Protein AF-A0A7S3BD95-F1 (afdb_monomer_lite)

Radius of gyration: 25.53 Å; chains: 1; bounding box: 76×46×72 Å

pLDDT: mean 84.4, std 14.81, range [44.19, 97.25]

Foldseek 3Di:
DDDDDDDDDDDPPVVCCVVVVDDDDPPPCPDPDDDPLCCLQPPDDPDPDDDPVVVVLSNQLSLQVSVLCVQQVDPDPVSHDDPVQSCPGCNNVVNGDPNDDDGDDPDDDPDDPDDDDDD

Structure (mmCIF, N/CA/C/O backbone):
data_AF-A0A7S3BD95-F1
#
_entry.id   AF-A0A7S3BD95-F1
#
loop_
_atom_site.group_PDB
_atom_site.id
_atom_site.type_symbol
_atom_site.label_atom_id
_atom_site.label_alt_id
_atom_site.label_comp_id
_atom_site.label_asym_id
_atom_site.label_entity_id
_atom_site.label_seq_id
_atom_site.pdbx_PDB_ins_code
_atom_site.Cartn_x
_atom_site.Cartn_y
_atom_site.Cartn_z
_atom_site.occupancy
_atom_site.B_iso_or_equiv
_atom_site.auth_seq_id
_atom_site.auth_comp_id
_atom_site.auth_asym_id
_atom_site.auth_atom_id
_atom_site.pdbx_PDB_model_num
ATOM 1 N N . GLY A 1 1 ? -54.925 8.116 9.695 1.00 44.19 1 GLY A N 1
ATOM 2 C CA . GLY A 1 1 ? -53.796 8.434 10.580 1.00 44.19 1 GLY A CA 1
ATOM 3 C C . GLY A 1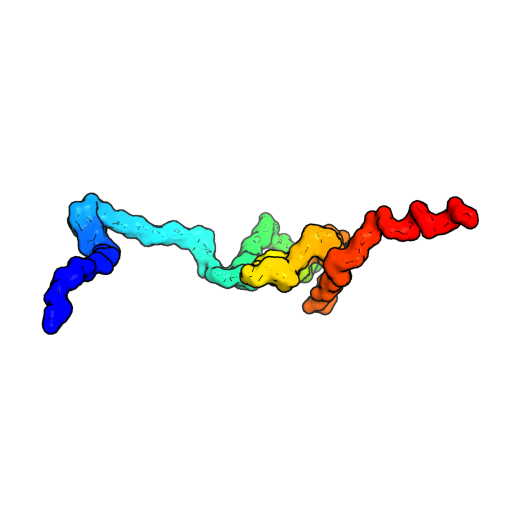 1 ? -53.097 7.135 10.853 1.00 44.19 1 GLY A C 1
ATOM 4 O O . GLY A 1 1 ? -53.772 6.205 11.263 1.00 44.19 1 GLY A O 1
ATOM 5 N N . VAL A 1 2 ? -51.824 7.009 10.489 1.00 49.16 2 VAL A N 1
ATOM 6 C CA . VAL A 1 2 ? -51.038 5.823 10.845 1.00 49.16 2 VAL A CA 1
ATOM 7 C C . VAL A 1 2 ? -50.245 6.177 12.091 1.00 49.16 2 VAL A C 1
ATOM 9 O O . VAL A 1 2 ? -49.211 6.838 12.033 1.00 49.16 2 VAL A O 1
ATOM 12 N N . ASP A 1 3 ? -50.836 5.825 13.225 1.00 58.28 3 ASP A N 1
ATOM 13 C CA . ASP A 1 3 ? -50.287 6.026 14.554 1.00 58.28 3 ASP A CA 1
ATOM 14 C C . ASP A 1 3 ? -49.065 5.121 14.786 1.00 58.28 3 ASP A C 1
ATOM 16 O O . ASP A 1 3 ? -49.132 3.901 14.648 1.00 58.28 3 ASP A O 1
ATOM 20 N N . GLY A 1 4 ? -47.948 5.743 15.171 1.00 66.38 4 GLY A N 1
ATOM 21 C CA . GLY A 1 4 ? -47.092 5.240 16.250 1.00 66.38 4 GLY A CA 1
ATOM 22 C C . GLY A 1 4 ? -46.313 3.938 16.044 1.00 66.38 4 GLY A C 1
ATOM 23 O O . GLY A 1 4 ? -46.260 3.130 16.968 1.00 66.38 4 GLY A O 1
ATOM 24 N N . ALA A 1 5 ? -45.649 3.729 14.903 1.00 63.59 5 ALA A N 1
ATOM 25 C CA . ALA A 1 5 ? -44.641 2.666 14.817 1.00 63.59 5 ALA A CA 1
ATOM 26 C C . ALA A 1 5 ? -43.468 2.958 15.787 1.00 63.59 5 ALA A C 1
ATOM 28 O O . ALA A 1 5 ? -42.995 4.100 15.824 1.00 63.59 5 ALA A O 1
ATOM 29 N N . PRO A 1 6 ? -42.981 1.971 16.566 1.00 69.31 6 PRO A N 1
ATOM 30 C CA . PRO A 1 6 ? -41.875 2.185 17.492 1.00 69.31 6 PRO A CA 1
ATOM 31 C C . PRO A 1 6 ? -40.624 2.616 16.721 1.00 69.31 6 PRO A C 1
ATOM 33 O O . PRO A 1 6 ? -40.147 1.914 15.828 1.00 69.31 6 PRO A O 1
ATOM 36 N N . GLN A 1 7 ? -40.115 3.799 17.063 1.00 74.81 7 GLN A N 1
ATOM 37 C CA . GLN A 1 7 ? -38.881 4.341 16.511 1.00 74.81 7 GLN A CA 1
ATOM 38 C C . GLN A 1 7 ? -37.715 3.801 17.334 1.00 74.81 7 GLN A C 1
ATOM 40 O O . GLN A 1 7 ? -37.562 4.126 18.510 1.00 74.81 7 GLN A O 1
ATOM 45 N N . TRP A 1 8 ? -36.901 2.957 16.712 1.00 81.56 8 TRP A N 1
ATOM 46 C CA . TRP A 1 8 ? -35.677 2.444 17.311 1.00 81.56 8 TRP A CA 1
ATOM 47 C C . TRP A 1 8 ? -34.514 3.301 16.824 1.00 81.56 8 TRP A C 1
ATOM 49 O O . TRP A 1 8 ? -34.302 3.437 15.621 1.00 81.56 8 TRP A O 1
ATOM 59 N N . ALA A 1 9 ? -33.760 3.873 17.756 1.00 83.88 9 ALA A N 1
ATOM 60 C CA . ALA A 1 9 ? -32.531 4.596 17.465 1.00 83.88 9 ALA A CA 1
ATOM 61 C C . ALA A 1 9 ? -31.402 4.039 18.334 1.00 83.88 9 ALA A C 1
ATOM 63 O O . ALA A 1 9 ? -31.627 3.626 19.476 1.00 83.88 9 ALA A O 1
ATOM 64 N N . LEU A 1 10 ? -30.183 4.022 17.794 1.00 87.19 10 LEU A N 1
ATOM 65 C CA . LEU A 1 10 ? -28.999 3.720 18.592 1.00 87.19 10 LEU A CA 1
ATOM 66 C C . LEU A 1 10 ? -28.826 4.806 19.656 1.00 87.19 10 LEU A C 1
ATOM 68 O O . LEU A 1 10 ? -28.986 5.995 19.373 1.00 87.19 10 LEU A O 1
ATOM 72 N N . LYS A 1 11 ? -28.491 4.396 20.880 1.00 86.88 11 LYS A N 1
ATOM 73 C CA . LYS A 1 11 ? -28.208 5.341 21.961 1.00 86.88 11 LYS A CA 1
ATOM 74 C C . LYS A 1 11 ? -26.967 6.170 21.610 1.00 86.88 11 LYS A C 1
ATOM 76 O O . LYS A 1 11 ? -25.989 5.599 21.121 1.00 86.88 11 LYS A O 1
ATOM 81 N N . PRO A 1 12 ? -26.964 7.484 21.892 1.00 87.06 12 PRO A N 1
ATOM 82 C CA . PRO A 1 12 ? -25.756 8.288 21.818 1.00 87.06 12 PRO A CA 1
ATOM 83 C C . PRO A 1 12 ? -24.674 7.723 22.738 1.00 87.06 12 PRO A C 1
ATOM 85 O O . PRO A 1 12 ? -24.963 7.207 23.821 1.00 87.06 12 PRO A O 1
ATOM 88 N N . GLU A 1 13 ? -23.423 7.896 22.328 1.00 82.88 13 GLU A N 1
ATOM 89 C CA . GLU A 1 13 ? -22.241 7.402 23.035 1.00 82.88 13 GLU A CA 1
ATOM 90 C C . GLU A 1 13 ? -22.232 7.798 24.528 1.00 82.88 13 GLU A C 1
ATOM 92 O O . GLU A 1 13 ? -22.023 6.961 25.408 1.00 82.88 13 GLU A O 1
ATOM 97 N N . ALA A 1 14 ? -22.571 9.059 24.818 1.00 85.19 14 ALA A N 1
ATOM 98 C CA . ALA A 1 14 ? -22.643 9.598 26.175 1.00 85.19 14 ALA A CA 1
ATOM 99 C C . ALA A 1 14 ? -23.714 8.919 27.046 1.00 85.19 14 ALA A C 1
ATOM 101 O O . ALA A 1 14 ? -23.488 8.686 28.233 1.00 85.19 14 ALA A O 1
ATOM 102 N N . GLN A 1 15 ? -24.871 8.584 26.464 1.00 87.88 15 GLN A N 1
ATOM 103 C CA . GLN A 1 15 ? -25.963 7.941 27.193 1.00 87.88 15 GLN A CA 1
ATOM 104 C C . GLN A 1 15 ? -25.596 6.501 27.566 1.00 87.88 15 GLN A C 1
ATOM 106 O O . GLN A 1 15 ? -25.815 6.083 28.699 1.00 87.88 15 GLN A O 1
ATOM 111 N N . TYR A 1 16 ? -24.984 5.758 26.640 1.00 86.56 16 TYR A N 1
ATOM 112 C CA . TYR A 1 16 ? -24.508 4.401 26.909 1.00 86.56 16 TYR A CA 1
ATOM 113 C C . TYR A 1 16 ? -23.419 4.377 27.992 1.00 86.56 16 TYR A C 1
ATOM 115 O O . TYR A 1 16 ? -23.492 3.571 28.917 1.00 86.56 16 TYR A O 1
ATOM 123 N N . ALA A 1 17 ? -22.440 5.285 27.912 1.00 86.69 17 ALA A N 1
ATOM 124 C CA . ALA A 1 17 ? -21.359 5.385 28.894 1.00 86.69 17 ALA A CA 1
ATOM 125 C C . ALA A 1 17 ? -21.884 5.663 30.314 1.00 86.69 17 ALA A C 1
ATOM 127 O O . ALA A 1 17 ? -21.422 5.043 31.273 1.00 86.69 17 ALA A O 1
ATOM 128 N N . ALA A 1 18 ? -22.878 6.551 30.440 1.00 87.94 18 ALA A N 1
ATOM 129 C CA . ALA A 1 18 ? -23.514 6.879 31.714 1.00 87.94 18 ALA A CA 1
ATOM 130 C C . ALA A 1 18 ? -24.321 5.704 32.293 1.00 87.94 18 ALA A C 1
ATOM 132 O O . ALA A 1 18 ? -24.213 5.417 33.481 1.00 87.94 18 ALA A O 1
ATOM 133 N N . GLU A 1 19 ? -25.102 5.006 31.462 1.00 89.81 19 GLU A N 1
ATOM 134 C CA . GLU A 1 19 ? -25.921 3.864 31.892 1.00 89.81 19 GLU A CA 1
ATOM 135 C C . GLU A 1 19 ? -25.081 2.635 32.272 1.00 89.81 19 GLU A C 1
ATOM 137 O O . GLU A 1 19 ? -25.433 1.916 33.202 1.00 89.81 19 GLU A O 1
ATOM 142 N N . GLN A 1 20 ? -23.984 2.382 31.552 1.00 86.56 20 GLN A N 1
ATOM 143 C CA . GLN A 1 20 ? -23.132 1.206 31.764 1.00 86.56 20 GLN A CA 1
ATOM 144 C C . GLN A 1 20 ? -21.963 1.467 32.722 1.00 86.56 20 GLN A C 1
ATOM 146 O O . GLN A 1 20 ? -21.218 0.543 33.039 1.00 86.56 20 GLN A O 1
ATOM 151 N N . GLY A 1 21 ? -21.759 2.714 33.162 1.00 83.25 21 GLY A N 1
ATOM 152 C CA . GLY A 1 21 ? -20.622 3.088 34.009 1.00 83.25 21 GLY A CA 1
ATOM 153 C C . GLY A 1 21 ? -19.259 2.843 33.348 1.00 83.25 21 GLY A C 1
ATOM 154 O O . GLY A 1 21 ? -18.255 2.688 34.041 1.00 83.25 21 GLY A O 1
ATOM 155 N N . VAL A 1 22 ? -19.214 2.783 32.012 1.00 81.44 22 VAL A N 1
ATOM 156 C CA . VAL A 1 22 ? -17.994 2.536 31.235 1.00 81.44 22 VAL A CA 1
ATOM 157 C C . VAL A 1 22 ? -17.534 3.845 30.616 1.00 81.44 22 VAL A C 1
ATOM 159 O O . VAL A 1 22 ? -18.187 4.392 29.729 1.00 81.44 22 VAL A O 1
ATOM 162 N N . ALA A 1 23 ? -16.363 4.323 31.038 1.00 72.50 23 ALA A N 1
ATOM 163 C CA . ALA A 1 23 ? -15.638 5.334 30.285 1.00 72.50 23 ALA A CA 1
ATOM 164 C C . ALA A 1 23 ? -15.164 4.695 28.977 1.00 72.50 23 ALA A C 1
ATOM 166 O O . ALA A 1 23 ? -14.307 3.808 28.982 1.00 72.50 23 ALA A O 1
ATOM 167 N N . LEU A 1 24 ? -15.746 5.113 27.856 1.00 73.75 24 LEU A N 1
ATOM 168 C CA . LEU A 1 24 ? -15.360 4.589 26.556 1.00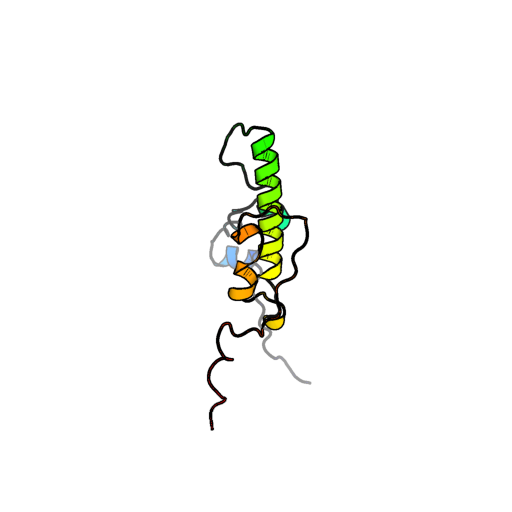 73.75 24 LEU A CA 1
ATOM 169 C C . LEU A 1 24 ? -13.899 4.951 26.299 1.00 73.75 24 LEU A C 1
ATOM 171 O O . LEU A 1 24 ? -13.512 6.121 26.273 1.00 73.75 24 LEU A O 1
ATOM 175 N N . CYS A 1 25 ? -13.061 3.928 26.151 1.00 67.44 25 CYS A N 1
ATOM 176 C CA . CYS A 1 25 ? -11.685 4.135 25.750 1.00 67.44 25 CYS A CA 1
ATOM 177 C C . CYS A 1 25 ? -11.705 4.689 24.328 1.00 67.44 25 CYS A C 1
ATOM 179 O O . CYS A 1 25 ? -12.043 3.972 23.386 1.00 67.44 25 CYS A O 1
ATOM 181 N N . ARG A 1 26 ? -11.325 5.962 24.177 1.00 68.50 26 ARG A N 1
ATOM 182 C CA . ARG A 1 26 ? -11.015 6.570 22.881 1.00 68.50 26 ARG A CA 1
ATOM 183 C C . ARG A 1 26 ? -10.158 5.572 22.103 1.00 68.50 26 ARG A C 1
ATOM 185 O O . ARG A 1 26 ? -9.131 5.132 22.624 1.00 68.50 26 ARG A O 1
ATOM 192 N N . ASN A 1 27 ? -10.629 5.160 20.925 1.00 71.62 27 ASN A N 1
ATOM 193 C CA . ASN A 1 27 ? -9.990 4.115 20.126 1.00 71.62 27 ASN A CA 1
ATOM 194 C C . ASN A 1 27 ? -8.470 4.301 20.117 1.00 71.62 27 ASN A C 1
ATOM 196 O O . ASN A 1 27 ? -7.981 5.419 19.927 1.00 71.62 27 ASN A O 1
ATOM 200 N N . LYS A 1 28 ? -7.721 3.215 20.339 1.00 77.31 28 LYS A N 1
ATOM 201 C CA . LYS A 1 28 ? -6.259 3.264 20.275 1.00 77.31 28 LYS A CA 1
ATOM 202 C C . LYS A 1 28 ? -5.859 3.771 18.893 1.00 77.31 28 LYS A C 1
ATOM 204 O O . LYS A 1 28 ? -6.149 3.132 17.883 1.00 77.31 28 LYS A O 1
ATOM 209 N N . GLN A 1 29 ? -5.204 4.926 18.853 1.00 79.12 29 GLN A N 1
ATOM 210 C CA . GLN A 1 29 ? -4.682 5.477 17.614 1.00 79.12 29 GLN A CA 1
ATOM 211 C C . GLN A 1 29 ? -3.391 4.731 17.260 1.00 79.12 29 GLN A C 1
ATOM 213 O O . GLN A 1 29 ? -2.302 5.126 17.662 1.00 79.12 29 GLN A O 1
ATOM 218 N N . TYR A 1 30 ? -3.532 3.613 16.545 1.00 81.62 30 TYR A N 1
ATOM 219 C CA . TYR A 1 30 ? -2.397 2.792 16.110 1.00 81.62 30 TYR A CA 1
ATOM 220 C C . TYR A 1 30 ? -1.556 3.475 15.031 1.00 81.62 30 TYR A C 1
ATOM 222 O O . TYR A 1 30 ? -0.352 3.244 14.950 1.00 81.62 30 TYR A O 1
ATOM 230 N N . PHE A 1 31 ? -2.179 4.337 14.225 1.00 85.44 31 PHE A N 1
ATOM 231 C CA . PHE A 1 31 ? -1.524 5.029 13.127 1.00 85.44 31 PHE A CA 1
ATOM 232 C C . PHE A 1 31 ? -1.736 6.537 13.210 1.00 85.44 31 PHE A C 1
ATOM 234 O O . PHE A 1 31 ? -2.815 7.028 13.548 1.00 85.44 31 PHE A O 1
ATOM 241 N N . LYS A 1 32 ? -0.682 7.285 12.877 1.00 89.25 32 LYS A N 1
ATOM 242 C CA . LYS A 1 32 ? -0.742 8.746 12.769 1.00 89.25 32 LYS A CA 1
ATOM 243 C C . LYS A 1 32 ? -1.487 9.198 11.508 1.00 89.25 32 LYS A C 1
ATOM 245 O O . LYS A 1 32 ? -2.136 10.237 11.543 1.00 89.25 32 LYS A O 1
ATOM 250 N N . TYR A 1 33 ? -1.385 8.421 10.432 1.00 92.69 33 TYR A N 1
ATOM 251 C CA . TYR A 1 33 ? -1.941 8.730 9.116 1.00 92.69 33 TYR A CA 1
ATOM 252 C C . TYR A 1 33 ? -3.169 7.871 8.817 1.00 92.69 33 TYR A C 1
ATOM 254 O O . TYR A 1 33 ? -3.298 6.770 9.356 1.00 92.69 33 TYR A O 1
ATOM 262 N N . ALA A 1 34 ? -4.063 8.381 7.970 1.00 90.75 34 ALA A N 1
ATOM 263 C CA . ALA A 1 34 ? -5.345 7.739 7.672 1.00 90.75 34 ALA A CA 1
ATOM 264 C C . ALA A 1 34 ? -5.406 7.147 6.260 1.00 90.75 34 ALA A C 1
ATOM 266 O O . ALA A 1 34 ? -6.211 6.252 6.008 1.00 90.75 34 ALA A O 1
ATOM 267 N N . THR A 1 35 ? -4.572 7.635 5.340 1.00 93.88 35 THR A N 1
ATOM 268 C CA . THR A 1 35 ? -4.579 7.178 3.949 1.00 93.88 35 THR A CA 1
ATOM 269 C C . THR A 1 35 ? -3.427 6.220 3.671 1.00 93.88 35 THR A C 1
ATOM 271 O O . THR A 1 35 ? -2.352 6.306 4.267 1.00 93.88 35 THR A O 1
ATOM 274 N N . LEU A 1 36 ? -3.644 5.292 2.738 1.00 93.12 36 LEU A N 1
ATOM 275 C CA . LEU A 1 36 ? -2.625 4.322 2.346 1.00 93.12 36 LEU A CA 1
ATOM 276 C C . LEU A 1 36 ? -1.350 4.982 1.772 1.00 93.12 36 LEU A C 1
ATOM 278 O O . LEU A 1 36 ? -0.2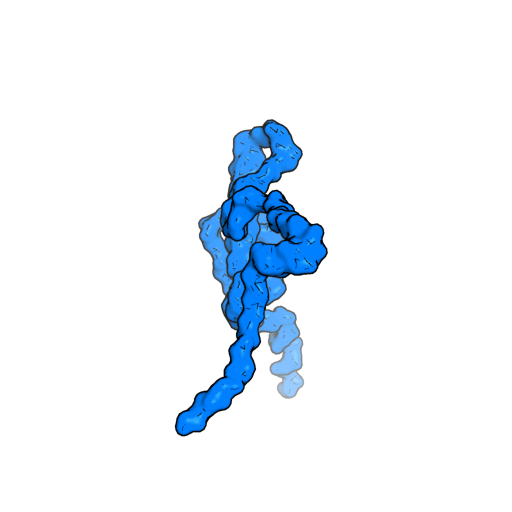63 4.587 2.204 1.00 93.12 36 LEU A O 1
ATOM 282 N N . PRO A 1 37 ? -1.433 6.012 0.896 1.00 95.25 37 PRO A N 1
ATOM 283 C CA . PRO A 1 37 ? -0.250 6.733 0.425 1.00 95.25 37 PRO A CA 1
ATOM 284 C C . PRO A 1 37 ? 0.567 7.345 1.563 1.00 95.25 37 PRO A C 1
ATOM 286 O O . PRO A 1 37 ? 1.790 7.214 1.575 1.00 95.25 37 PRO A O 1
ATOM 289 N N . GLU A 1 38 ? -0.085 7.968 2.548 1.00 95.31 38 GLU A N 1
ATOM 290 C CA . GLU A 1 38 ? 0.608 8.561 3.694 1.00 95.31 38 GLU A CA 1
ATOM 291 C C . GLU A 1 38 ? 1.257 7.492 4.576 1.00 95.31 38 GLU A C 1
ATOM 293 O O . GLU A 1 38 ? 2.408 7.646 4.985 1.00 95.31 38 GLU A O 1
ATOM 298 N N . LEU A 1 39 ? 0.546 6.395 4.851 1.00 95.00 39 LEU A N 1
ATOM 299 C CA . LEU A 1 39 ? 1.049 5.295 5.674 1.00 95.00 39 LEU A CA 1
ATOM 300 C C . LEU A 1 39 ? 2.310 4.664 5.081 1.00 95.00 39 LEU A C 1
ATOM 302 O O . LEU A 1 39 ? 3.273 4.435 5.809 1.00 95.00 39 LEU A O 1
ATOM 306 N N . ILE A 1 40 ? 2.313 4.406 3.771 1.00 94.75 40 ILE A N 1
ATOM 307 C CA . ILE A 1 40 ? 3.457 3.812 3.071 1.00 94.75 40 ILE A CA 1
ATOM 308 C C . ILE A 1 40 ? 4.607 4.822 2.987 1.00 94.75 40 ILE A C 1
ATOM 310 O O . ILE A 1 40 ? 5.747 4.498 3.319 1.00 94.75 40 ILE A O 1
ATOM 314 N N . THR A 1 41 ? 4.313 6.062 2.589 1.00 93.44 41 THR A N 1
ATOM 315 C CA . THR A 1 41 ? 5.332 7.101 2.376 1.00 93.44 41 THR A CA 1
ATOM 316 C C . THR A 1 41 ? 6.047 7.478 3.668 1.00 93.44 41 THR A C 1
ATOM 318 O O . THR A 1 41 ? 7.271 7.609 3.681 1.00 93.44 41 THR A O 1
ATOM 321 N N . HIS A 1 42 ? 5.303 7.621 4.766 1.00 91.88 42 HIS A N 1
ATOM 322 C CA . HIS A 1 42 ? 5.829 8.066 6.055 1.00 91.88 42 HIS A CA 1
ATOM 323 C C . HIS A 1 42 ? 6.165 6.922 7.013 1.00 91.88 42 HIS A C 1
ATOM 325 O O . HIS A 1 42 ? 6.426 7.179 8.193 1.00 91.88 42 HIS A O 1
ATOM 331 N N . HIS A 1 43 ? 6.175 5.672 6.541 1.00 90.56 43 HIS A N 1
ATOM 332 C CA . HIS A 1 43 ? 6.601 4.561 7.378 1.00 90.56 43 HIS A CA 1
ATOM 333 C C . HIS A 1 43 ? 8.049 4.795 7.848 1.00 90.56 43 HIS A C 1
ATOM 335 O O . HIS A 1 43 ? 8.921 5.111 7.022 1.00 90.56 43 HIS A O 1
ATOM 341 N N . PRO A 1 44 ? 8.339 4.656 9.155 1.00 89.12 44 PRO A N 1
ATOM 342 C CA . PRO A 1 44 ? 9.689 4.843 9.665 1.00 89.12 44 PRO A CA 1
ATOM 343 C C . PRO A 1 44 ? 10.660 3.880 8.978 1.00 89.12 44 PRO A C 1
ATOM 345 O O . PRO A 1 44 ? 10.325 2.723 8.707 1.00 89.12 44 PRO A O 1
ATOM 348 N N . SER A 1 45 ? 11.861 4.370 8.672 1.00 86.50 45 SER A N 1
ATOM 349 C CA . SER A 1 45 ? 12.944 3.503 8.211 1.00 86.50 45 SER A CA 1
ATOM 350 C C . SER A 1 45 ? 13.376 2.579 9.349 1.00 86.50 45 SER A C 1
ATOM 352 O O . SER A 1 45 ? 13.403 2.987 10.510 1.00 86.50 45 SER A O 1
ATOM 354 N N . ALA A 1 46 ? 13.734 1.339 9.018 1.00 86.00 46 ALA A N 1
ATOM 355 C CA . ALA A 1 46 ? 14.302 0.405 9.988 1.00 86.00 46 ALA A CA 1
ATOM 356 C C . ALA A 1 46 ? 15.715 0.825 10.436 1.00 86.00 46 ALA A C 1
ATOM 358 O O . ALA A 1 46 ? 16.158 0.452 11.521 1.00 86.00 46 ALA A O 1
ATOM 359 N N . LYS A 1 47 ? 16.426 1.602 9.607 1.00 89.44 47 LYS A N 1
ATOM 360 C CA . LYS A 1 47 ? 17.760 2.128 9.914 1.00 89.44 47 LYS A CA 1
ATOM 361 C C . LYS A 1 47 ? 17.644 3.536 10.489 1.00 89.44 47 LYS A C 1
ATOM 363 O O . LYS A 1 47 ? 16.957 4.380 9.922 1.00 89.44 47 LYS A O 1
ATOM 368 N N . ALA A 1 48 ? 18.366 3.796 11.579 1.00 87.19 48 ALA A N 1
ATOM 369 C CA . ALA A 1 48 ? 18.409 5.116 12.213 1.00 87.19 48 ALA A CA 1
ATOM 370 C C . ALA A 1 48 ? 19.069 6.185 11.318 1.00 87.19 48 ALA A C 1
ATOM 372 O O . ALA A 1 48 ? 18.679 7.347 11.359 1.00 87.19 48 ALA A O 1
ATOM 373 N N . SER A 1 49 ? 20.046 5.783 10.499 1.00 90.00 49 SER A N 1
ATOM 374 C CA . SER A 1 49 ? 20.794 6.659 9.593 1.00 90.00 49 SER A CA 1
ATOM 375 C C . SER A 1 49 ? 21.024 5.965 8.240 1.00 90.00 49 SER A C 1
ATOM 377 O O . SER A 1 49 ? 22.089 5.377 8.030 1.00 90.00 49 SER A O 1
ATOM 379 N N . PRO A 1 50 ? 20.020 5.943 7.348 1.00 90.44 50 PRO A N 1
ATOM 380 C CA . PRO A 1 50 ? 20.198 5.424 5.997 1.00 90.44 50 PRO A CA 1
ATOM 381 C C . PRO A 1 50 ? 21.093 6.358 5.172 1.00 90.44 50 PRO A C 1
ATOM 383 O O . PRO A 1 50 ? 21.095 7.574 5.372 1.00 90.44 50 PRO A O 1
ATOM 386 N N . SER A 1 51 ? 21.850 5.784 4.242 1.00 95.00 51 SER A N 1
ATOM 387 C CA . SER A 1 51 ? 22.574 6.540 3.220 1.00 95.00 51 SER A CA 1
ATOM 388 C C . SER A 1 51 ? 21.614 7.164 2.203 1.00 95.00 51 SER A C 1
ATOM 390 O O . SER A 1 51 ? 20.459 6.755 2.083 1.00 95.00 51 SER A O 1
ATOM 392 N N . GLU A 1 52 ? 22.092 8.147 1.440 1.00 94.00 52 GLU A N 1
ATOM 393 C CA . GLU A 1 52 ? 21.289 8.803 0.400 1.00 94.00 52 GLU A CA 1
ATOM 394 C C . GLU A 1 52 ? 20.784 7.811 -0.660 1.00 94.00 52 GLU A C 1
ATOM 396 O O . GLU A 1 52 ? 19.619 7.867 -1.045 1.00 94.00 52 GLU A O 1
ATOM 401 N N . VAL A 1 53 ? 21.624 6.848 -1.053 1.00 94.19 53 VAL A N 1
ATOM 402 C CA . VAL A 1 53 ? 21.256 5.785 -2.001 1.00 94.19 53 VAL A CA 1
ATOM 403 C C . VAL A 1 53 ? 20.103 4.944 -1.452 1.00 94.19 53 VAL A C 1
ATOM 405 O O . VAL A 1 53 ? 19.091 4.780 -2.124 1.00 94.19 53 VAL A O 1
ATOM 408 N N . GLU A 1 54 ? 20.196 4.498 -0.198 1.00 92.94 54 GLU A N 1
ATOM 409 C CA . GLU A 1 54 ? 19.141 3.697 0.435 1.00 92.94 54 GLU A CA 1
ATOM 410 C C . GLU A 1 54 ? 17.831 4.477 0.601 1.00 92.94 54 GLU A C 1
ATOM 412 O O . GLU A 1 54 ? 16.752 3.894 0.536 1.00 92.94 54 GLU A O 1
ATOM 417 N N . ILE A 1 55 ? 17.900 5.794 0.825 1.00 92.44 55 ILE A N 1
ATOM 418 C CA . ILE A 1 55 ? 16.709 6.652 0.884 1.00 92.44 55 ILE A CA 1
ATOM 419 C C . ILE A 1 55 ? 16.011 6.687 -0.480 1.00 92.44 55 ILE A C 1
ATOM 421 O O . ILE A 1 55 ? 14.780 6.618 -0.535 1.00 92.44 55 ILE A O 1
ATOM 425 N N . VAL A 1 56 ? 16.777 6.799 -1.567 1.00 92.75 56 VAL A N 1
ATOM 426 C CA . VAL A 1 56 ? 16.239 6.803 -2.934 1.00 92.75 56 VAL A CA 1
ATOM 427 C C . VAL A 1 56 ? 15.638 5.440 -3.281 1.00 92.75 56 VAL A C 1
ATOM 429 O O . VAL A 1 56 ? 14.472 5.392 -3.671 1.00 92.75 56 VAL A O 1
ATOM 432 N N . GLU A 1 57 ? 16.361 4.345 -3.041 1.00 92.44 57 GLU A N 1
ATOM 433 C CA . GLU A 1 57 ? 15.869 2.976 -3.270 1.00 92.44 57 GLU A CA 1
ATOM 434 C C . GLU A 1 57 ? 14.590 2.691 -2.470 1.00 92.44 57 GLU A C 1
ATOM 436 O O . GLU A 1 57 ? 13.610 2.157 -2.991 1.00 92.44 57 GLU A O 1
ATOM 441 N N . GLU A 1 58 ? 14.549 3.097 -1.198 1.00 93.50 58 GLU A N 1
ATOM 442 C CA . GLU A 1 58 ? 13.370 2.932 -0.351 1.00 93.50 58 GLU A CA 1
ATOM 443 C C . GLU A 1 58 ? 12.181 3.755 -0.863 1.00 93.50 58 GLU A C 1
ATOM 445 O O . GLU A 1 58 ? 11.037 3.294 -0.818 1.00 93.50 58 GLU A O 1
ATOM 450 N N . ARG A 1 59 ? 12.428 4.966 -1.371 1.00 92.94 59 ARG A N 1
ATOM 451 C CA . ARG A 1 59 ? 11.393 5.812 -1.973 1.00 92.94 59 ARG A CA 1
ATOM 452 C C . ARG A 1 59 ? 10.817 5.172 -3.237 1.00 92.94 59 ARG A C 1
ATOM 454 O O . ARG A 1 59 ? 9.595 5.158 -3.389 1.00 92.94 59 ARG A O 1
ATOM 461 N N . GLU A 1 60 ? 11.660 4.625 -4.107 1.00 94.25 60 GLU A N 1
ATOM 462 C CA . GLU A 1 60 ? 11.234 3.909 -5.317 1.00 94.25 60 GLU A CA 1
ATOM 463 C C . GLU A 1 60 ? 10.445 2.643 -4.966 1.00 94.25 60 GLU A C 1
ATOM 465 O O . GLU A 1 60 ? 9.343 2.426 -5.477 1.00 94.25 60 GLU A O 1
ATOM 470 N N . ARG A 1 61 ? 10.932 1.862 -3.995 1.00 94.62 61 ARG A N 1
ATOM 471 C CA . ARG A 1 61 ? 10.248 0.667 -3.482 1.00 94.62 61 ARG A CA 1
ATOM 472 C C . ARG A 1 61 ? 8.869 0.993 -2.909 1.00 94.62 61 ARG A C 1
ATOM 474 O O . ARG A 1 61 ? 7.914 0.251 -3.139 1.00 94.62 61 ARG A O 1
ATOM 481 N N . ARG A 1 62 ? 8.739 2.106 -2.179 1.00 95.94 62 ARG A N 1
ATOM 482 C CA . ARG A 1 62 ? 7.455 2.597 -1.645 1.00 95.94 62 ARG A CA 1
ATOM 483 C C . ARG A 1 62 ? 6.498 3.028 -2.748 1.00 95.94 62 ARG A C 1
ATOM 485 O O . ARG A 1 62 ? 5.316 2.709 -2.655 1.00 95.94 62 ARG A O 1
ATOM 492 N N . ALA A 1 63 ? 6.992 3.708 -3.782 1.00 96.00 63 ALA A N 1
ATOM 493 C CA . ALA A 1 63 ? 6.180 4.084 -4.937 1.00 96.00 63 ALA A CA 1
ATOM 494 C C . ALA A 1 63 ? 5.645 2.841 -5.668 1.00 96.00 63 ALA A C 1
ATOM 496 O O . ALA A 1 63 ? 4.448 2.755 -5.942 1.00 96.00 63 ALA A O 1
ATOM 497 N N . ALA A 1 64 ? 6.504 1.840 -5.884 1.00 96.94 64 ALA A N 1
ATOM 498 C CA . ALA A 1 64 ? 6.110 0.563 -6.468 1.00 96.94 64 ALA A CA 1
ATOM 499 C C . ALA A 1 64 ? 5.082 -0.177 -5.590 1.00 96.94 64 ALA A C 1
ATOM 501 O O . ALA A 1 64 ? 4.087 -0.686 -6.102 1.00 96.94 64 ALA A O 1
ATOM 502 N N . LEU A 1 65 ? 5.283 -0.215 -4.267 1.00 97.25 65 LEU A N 1
ATOM 503 C CA . LEU A 1 65 ? 4.342 -0.836 -3.328 1.00 97.25 65 LEU A CA 1
ATOM 504 C C . LEU A 1 65 ? 2.973 -0.148 -3.352 1.00 97.25 65 LEU A C 1
ATOM 506 O O . LEU A 1 65 ? 1.948 -0.827 -3.359 1.00 97.25 65 LEU A O 1
ATOM 510 N N . LEU A 1 66 ? 2.948 1.186 -3.349 1.00 97.00 66 LEU A N 1
ATOM 511 C CA . LEU A 1 66 ? 1.701 1.942 -3.389 1.00 97.00 66 LEU A CA 1
ATOM 512 C C . LEU A 1 66 ? 0.909 1.610 -4.658 1.00 97.00 66 LEU A C 1
ATOM 514 O O . LEU A 1 66 ? -0.243 1.194 -4.553 1.00 97.00 66 LEU A O 1
ATOM 518 N N . HIS A 1 67 ? 1.551 1.694 -5.826 1.00 96.62 67 HIS A N 1
ATOM 519 C CA . HIS A 1 67 ? 0.915 1.380 -7.106 1.00 96.62 67 HIS A CA 1
ATOM 520 C C . HIS A 1 67 ? 0.435 -0.081 -7.172 1.00 96.62 67 HIS A C 1
ATOM 522 O O . HIS A 1 67 ? -0.659 -0.380 -7.653 1.00 96.62 67 HIS A O 1
ATOM 528 N N . PHE A 1 68 ? 1.215 -1.010 -6.613 1.00 97.25 68 PHE A N 1
ATOM 529 C CA . PHE A 1 68 ? 0.824 -2.412 -6.507 1.00 97.25 68 PHE A CA 1
ATOM 530 C C . PHE A 1 68 ? -0.452 -2.599 -5.674 1.00 97.25 68 PHE A C 1
ATOM 532 O O . PHE A 1 68 ? -1.385 -3.285 -6.095 1.00 97.25 68 PHE A O 1
ATOM 539 N N . CYS A 1 69 ? -0.516 -1.963 -4.503 1.00 96.75 69 CYS A N 1
ATOM 540 C CA . CYS A 1 69 ? -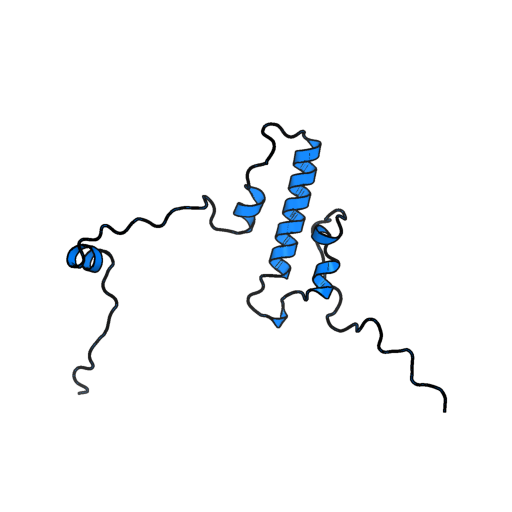1.698 -1.991 -3.650 1.00 96.75 69 CYS A CA 1
ATOM 541 C C . CYS A 1 69 ? -2.912 -1.357 -4.334 1.00 96.75 69 CYS A C 1
ATOM 543 O O . CYS A 1 69 ? -4.008 -1.898 -4.213 1.00 96.75 69 CYS A O 1
ATOM 545 N N . GLU A 1 70 ? -2.738 -0.263 -5.077 1.00 95.19 70 GLU A N 1
ATOM 546 C CA . GLU A 1 70 ? -3.818 0.364 -5.847 1.00 95.19 70 GLU A CA 1
ATOM 547 C C . GLU A 1 70 ? -4.400 -0.602 -6.888 1.00 95.19 70 GLU A C 1
ATOM 549 O O . GLU A 1 70 ? -5.618 -0.708 -7.002 1.00 95.19 70 GLU A O 1
ATOM 554 N N . GLY A 1 71 ? -3.576 -1.399 -7.572 1.00 94.62 71 GLY A N 1
ATOM 555 C CA . GLY A 1 71 ? -4.060 -2.440 -8.489 1.00 94.62 71 GLY A CA 1
ATOM 556 C C . GLY A 1 71 ? -4.824 -3.592 -7.811 1.00 94.62 71 GLY A C 1
ATOM 557 O O . GLY A 1 71 ? -5.732 -4.188 -8.403 1.00 94.62 71 GLY A O 1
ATOM 558 N N . LEU A 1 72 ? -4.491 -3.920 -6.557 1.00 95.88 72 LEU A N 1
ATOM 559 C CA . LEU A 1 72 ? -5.102 -5.025 -5.800 1.00 95.88 72 LEU A CA 1
ATOM 560 C C . LEU A 1 72 ? -6.337 -4.618 -4.985 1.00 95.88 72 LEU A C 1
ATOM 562 O O . LEU A 1 72 ? -7.281 -5.399 -4.840 1.00 95.88 72 LEU A O 1
ATOM 566 N N . LEU A 1 73 ? -6.346 -3.411 -4.430 1.00 95.81 73 LEU A N 1
ATOM 567 C CA . LEU A 1 73 ? -7.355 -2.939 -3.480 1.00 95.81 73 LEU A CA 1
ATOM 568 C C . LEU A 1 73 ? -8.484 -2.173 -4.175 1.00 95.81 73 LEU A C 1
ATOM 570 O O . LEU A 1 73 ? -8.986 -1.170 -3.676 1.00 95.81 73 LEU A O 1
ATOM 574 N N . GLN A 1 74 ? -8.913 -2.684 -5.327 1.00 95.25 74 GLN A N 1
ATOM 575 C CA . GLN A 1 74 ? -10.068 -2.167 -6.050 1.00 95.25 74 GLN A CA 1
ATOM 576 C C . GLN A 1 74 ? -11.378 -2.611 -5.386 1.00 95.25 74 GLN A C 1
ATOM 578 O O . GLN A 1 74 ? -11.547 -3.790 -5.030 1.00 95.25 74 GLN A O 1
ATOM 583 N N . LEU A 1 75 ? -12.305 -1.654 -5.239 1.00 94.25 75 LEU A N 1
ATOM 584 C CA . LEU A 1 75 ? -13.645 -1.873 -4.683 1.00 94.25 75 LEU A CA 1
ATOM 585 C C . LEU A 1 75 ? -14.427 -2.869 -5.545 1.00 94.25 75 LEU A C 1
ATOM 587 O O . LEU A 1 75 ? -15.016 -3.822 -5.033 1.00 94.25 75 LEU A O 1
ATOM 591 N N . THR A 1 76 ? -14.379 -2.673 -6.862 1.00 94.31 76 THR A N 1
ATOM 592 C CA . THR A 1 76 ? -14.982 -3.575 -7.838 1.00 94.31 76 THR A CA 1
ATOM 593 C C . THR A 1 76 ? -14.040 -4.754 -8.105 1.00 94.31 76 THR A C 1
ATOM 595 O O . THR A 1 76 ? -12.896 -4.553 -8.519 1.00 94.31 76 THR A O 1
ATOM 598 N N . PRO A 1 77 ? -14.496 -6.012 -7.960 1.00 93.12 77 PRO A N 1
ATOM 599 C CA . PRO A 1 77 ? -13.651 -7.180 -8.223 1.00 93.12 77 PRO A CA 1
ATOM 600 C C . PRO A 1 77 ? -13.144 -7.284 -9.670 1.00 93.12 77 PRO A C 1
ATOM 602 O O . PRO A 1 77 ? -12.090 -7.869 -9.908 1.00 93.12 77 PRO A O 1
ATOM 605 N N . ALA A 1 78 ? -13.886 -6.732 -10.635 1.00 90.56 78 ALA A N 1
ATOM 606 C CA . ALA A 1 78 ? -13.537 -6.765 -12.055 1.00 90.56 78 ALA A CA 1
ATOM 607 C C . ALA A 1 78 ? -12.344 -5.865 -12.418 1.00 90.56 78 ALA A C 1
ATOM 609 O O . ALA A 1 78 ? -11.641 -6.169 -13.381 1.00 90.56 78 ALA A O 1
ATOM 610 N N . ASP A 1 79 ? -12.084 -4.820 -11.631 1.00 91.56 79 ASP A N 1
ATOM 611 C CA . ASP A 1 79 ? -10.964 -3.892 -11.844 1.00 91.56 79 ASP A CA 1
ATOM 612 C C . ASP A 1 79 ? -9.692 -4.369 -11.128 1.00 91.56 79 ASP A C 1
ATOM 614 O O . ASP A 1 79 ? -8.576 -3.983 -11.469 1.00 91.56 79 ASP A O 1
ATOM 618 N N . ARG A 1 80 ? -9.846 -5.284 -10.163 1.00 95.12 80 ARG A N 1
ATOM 619 C CA . ARG A 1 80 ? -8.746 -5.865 -9.395 1.00 95.12 80 ARG A CA 1
ATOM 620 C C . ARG A 1 80 ? -7.815 -6.693 -10.274 1.00 95.12 80 ARG A C 1
ATOM 622 O O . ARG A 1 80 ? -8.273 -7.560 -11.033 1.00 95.12 80 ARG A O 1
ATOM 629 N N . TRP A 1 81 ? -6.508 -6.521 -10.094 1.00 95.25 81 TRP A N 1
ATOM 630 C CA . TRP A 1 81 ? -5.519 -7.404 -10.708 1.00 95.25 81 TRP A CA 1
ATOM 631 C C . TRP A 1 81 ? -5.619 -8.832 -10.165 1.00 95.25 81 TRP A C 1
ATOM 633 O O . TRP A 1 81 ? -5.745 -9.076 -8.966 1.00 95.25 81 TRP A O 1
ATOM 643 N N . THR A 1 82 ? -5.549 -9.806 -11.066 1.00 94.00 82 THR A N 1
ATOM 644 C CA . THR A 1 82 ? -5.405 -11.220 -10.698 1.00 94.00 82 THR A CA 1
ATOM 645 C C . THR A 1 82 ? -4.013 -11.500 -10.134 1.00 94.00 82 THR A C 1
ATOM 647 O O . THR A 1 82 ? -3.070 -10.786 -10.478 1.00 94.00 82 THR A O 1
ATOM 650 N N . PRO A 1 83 ? -3.828 -12.596 -9.372 1.00 94.31 83 PRO A N 1
ATOM 651 C CA . PRO A 1 83 ? -2.500 -13.018 -8.929 1.00 94.31 83 PRO A CA 1
ATOM 652 C C . PRO A 1 83 ? -1.507 -13.136 -10.086 1.00 94.31 83 PRO A C 1
ATOM 654 O O . PRO A 1 83 ? -0.371 -12.691 -9.989 1.00 94.31 83 PRO A O 1
ATOM 657 N N . ARG A 1 84 ? -1.963 -13.669 -11.224 1.00 93.38 84 ARG A N 1
ATOM 658 C CA . ARG A 1 84 ? -1.122 -13.839 -12.405 1.00 93.38 84 ARG A CA 1
ATOM 659 C C . ARG A 1 84 ? -0.692 -12.513 -13.033 1.00 93.38 84 ARG A C 1
ATOM 661 O O . ARG A 1 84 ? 0.437 -12.409 -13.479 1.00 93.38 84 ARG A O 1
ATOM 668 N N . GLN A 1 85 ? -1.562 -11.505 -13.043 1.00 94.31 85 GLN A N 1
ATOM 669 C CA . GLN A 1 85 ? -1.200 -10.149 -13.467 1.00 94.31 85 GLN A CA 1
ATOM 670 C C . GLN A 1 85 ? -0.234 -9.491 -12.473 1.00 94.31 85 GLN A C 1
ATOM 672 O O . GLN A 1 85 ? 0.765 -8.908 -12.879 1.00 94.31 85 GLN A O 1
ATOM 677 N N . ALA A 1 86 ? -0.519 -9.626 -11.176 1.00 95.38 86 ALA A N 1
ATOM 678 C CA . ALA A 1 86 ? 0.255 -9.041 -10.086 1.00 95.38 86 ALA A CA 1
ATOM 679 C C . ALA A 1 86 ? 1.708 -9.549 -10.040 1.00 95.38 86 ALA A C 1
ATOM 681 O O . ALA A 1 86 ? 2.602 -8.783 -9.691 1.00 95.38 86 ALA A O 1
ATOM 682 N N . LEU A 1 87 ? 1.957 -10.800 -10.451 1.00 95.12 87 LEU A N 1
ATOM 683 C CA . LEU A 1 87 ? 3.307 -11.374 -10.553 1.00 95.12 87 LEU A CA 1
ATOM 684 C C . LEU A 1 87 ? 4.258 -10.572 -11.452 1.00 95.12 87 LEU A C 1
ATOM 686 O O . LEU A 1 87 ? 5.464 -10.651 -11.258 1.00 95.12 87 LEU A O 1
ATOM 690 N N . HIS A 1 88 ? 3.735 -9.820 -12.422 1.00 94.44 88 HIS A N 1
ATOM 691 C CA . HIS A 1 88 ? 4.546 -9.052 -13.370 1.00 94.44 88 HIS A CA 1
ATOM 692 C C . HIS A 1 88 ? 4.835 -7.618 -12.911 1.00 94.44 88 HIS A C 1
ATOM 694 O O . HIS A 1 88 ? 5.513 -6.882 -13.620 1.00 94.44 88 HIS A O 1
ATOM 700 N N . HIS A 1 89 ? 4.301 -7.189 -11.767 1.00 96.94 89 HIS A N 1
ATOM 701 C CA . HIS A 1 89 ? 4.491 -5.823 -11.296 1.00 96.94 89 HIS A CA 1
ATOM 702 C C . HIS A 1 89 ? 5.933 -5.600 -10.783 1.00 96.94 89 HIS A C 1
ATOM 704 O O . HIS A 1 89 ? 6.424 -6.463 -10.051 1.00 96.94 89 HIS A O 1
ATOM 710 N N . PRO A 1 90 ? 6.570 -4.432 -11.032 1.00 96.56 90 PRO A N 1
ATOM 711 C CA . PRO A 1 90 ? 7.938 -4.124 -10.582 1.00 96.56 90 PRO A CA 1
ATOM 712 C C . PRO A 1 90 ? 8.190 -4.337 -9.082 1.00 96.56 90 PRO A C 1
ATOM 714 O O . PRO A 1 90 ? 9.235 -4.828 -8.674 1.00 96.56 90 PRO A O 1
ATOM 717 N N . PHE A 1 91 ? 7.186 -4.068 -8.239 1.00 96.69 91 PHE A N 1
ATOM 718 C CA . PHE A 1 91 ? 7.253 -4.364 -6.798 1.00 96.69 91 PHE A CA 1
ATOM 719 C C . PHE A 1 91 ? 7.527 -5.849 -6.475 1.00 96.69 91 PHE A C 1
ATOM 721 O O . PHE A 1 91 ? 8.145 -6.149 -5.458 1.00 96.69 91 PHE A O 1
ATOM 728 N N . ILE A 1 92 ? 7.047 -6.771 -7.314 1.00 96.69 92 ILE A N 1
ATOM 729 C CA . ILE A 1 92 ? 7.234 -8.217 -7.146 1.00 96.69 92 ILE A CA 1
ATOM 730 C C . ILE A 1 92 ? 8.497 -8.695 -7.863 1.00 96.69 92 ILE A C 1
ATOM 732 O O . ILE A 1 92 ? 9.216 -9.527 -7.314 1.00 96.69 92 ILE A O 1
ATOM 736 N N . THR A 1 93 ? 8.768 -8.193 -9.070 1.00 95.00 93 THR A N 1
ATOM 737 C CA . THR A 1 93 ? 9.929 -8.631 -9.862 1.00 95.00 93 THR A CA 1
ATOM 738 C C . THR A 1 93 ? 11.249 -8.059 -9.346 1.00 95.00 93 THR A C 1
ATOM 740 O O . THR A 1 93 ? 12.292 -8.675 -9.543 1.00 95.00 93 THR A O 1
ATOM 743 N N . GLY A 1 94 ? 11.205 -6.921 -8.647 1.00 92.75 94 GLY A N 1
ATOM 744 C CA . GLY A 1 94 ? 12.388 -6.178 -8.215 1.00 92.75 94 GLY A CA 1
ATOM 745 C C . GLY A 1 94 ? 12.955 -5.252 -9.293 1.00 92.75 94 GLY A C 1
ATOM 746 O O . GLY A 1 94 ? 13.997 -4.641 -9.067 1.00 92.75 94 GLY A O 1
ATOM 747 N N . ASP A 1 95 ? 12.284 -5.136 -10.441 1.00 93.56 95 ASP A N 1
ATOM 748 C CA . ASP A 1 95 ? 12.672 -4.197 -11.491 1.00 93.56 95 ASP A CA 1
ATOM 749 C C . ASP A 1 95 ? 12.419 -2.741 -11.050 1.00 93.56 95 ASP A C 1
ATOM 751 O O . ASP A 1 95 ? 11.533 -2.484 -10.223 1.00 93.56 95 ASP A O 1
ATOM 755 N N . PRO A 1 96 ? 13.150 -1.759 -11.611 1.00 93.38 96 PRO A N 1
ATOM 756 C CA . PRO A 1 96 ? 12.891 -0.346 -11.357 1.00 93.38 96 PRO A CA 1
ATOM 757 C C . PRO A 1 96 ? 11.455 0.050 -11.718 1.00 93.38 96 PRO A C 1
ATOM 759 O O . PRO A 1 96 ? 10.933 -0.312 -12.774 1.00 93.38 96 PRO A O 1
ATOM 762 N N . PHE A 1 97 ? 10.805 0.824 -10.849 1.00 94.94 97 PHE A N 1
ATOM 763 C CA . PHE A 1 97 ? 9.446 1.297 -11.096 1.00 94.94 97 PHE A CA 1
ATOM 764 C C . PHE A 1 97 ? 9.453 2.665 -11.785 1.00 94.94 97 PHE A C 1
ATOM 766 O O . PHE A 1 97 ? 9.722 3.687 -11.161 1.00 94.94 97 PHE A O 1
ATOM 773 N N . GLU A 1 98 ? 9.073 2.694 -13.063 1.00 91.38 98 GLU A N 1
ATOM 774 C CA . GLU A 1 98 ? 9.043 3.910 -13.896 1.00 91.38 98 GLU A CA 1
ATOM 775 C C . GLU A 1 98 ? 7.781 4.778 -13.693 1.00 91.38 98 GLU A C 1
ATOM 777 O O . GLU A 1 98 ? 7.483 5.670 -14.485 1.00 91.38 98 GLU A O 1
ATOM 782 N N . GLY A 1 99 ? 7.002 4.525 -12.637 1.00 88.31 99 GLY A N 1
ATOM 783 C CA . GLY A 1 99 ? 5.809 5.311 -12.304 1.00 88.31 99 GLY A CA 1
ATOM 784 C C . GLY A 1 99 ? 4.518 4.864 -12.992 1.00 88.31 99 GLY A C 1
ATOM 785 O O . GLY A 1 99 ? 3.462 5.427 -12.713 1.00 88.31 99 GLY A O 1
ATOM 786 N N . SER A 1 100 ? 4.561 3.847 -13.854 1.00 90.88 100 SER A N 1
ATOM 787 C CA . SER A 1 100 ? 3.357 3.246 -14.433 1.00 90.88 100 SER A CA 1
ATOM 788 C C . SER A 1 100 ? 3.521 1.745 -14.653 1.00 90.88 100 SER A C 1
ATOM 790 O O . SER A 1 100 ? 4.620 1.254 -14.900 1.00 90.88 100 SER A O 1
ATOM 792 N N . PHE A 1 101 ? 2.417 1.006 -14.555 1.00 92.25 101 PHE A N 1
ATOM 793 C CA . PHE A 1 101 ? 2.348 -0.402 -14.935 1.00 92.25 101 PHE A CA 1
ATOM 794 C C . PHE A 1 101 ? 0.930 -0.740 -15.397 1.00 92.25 101 PHE A C 1
ATOM 796 O O . PHE A 1 101 ? -0.045 -0.415 -14.720 1.00 92.25 101 PHE A O 1
ATOM 803 N N . SER A 1 102 ? 0.815 -1.427 -16.534 1.00 90.69 102 SER A N 1
ATOM 804 C CA . SER A 1 102 ? -0.457 -1.953 -17.026 1.00 90.69 102 SER A CA 1
ATOM 805 C C . SER A 1 102 ? -0.403 -3.481 -17.024 1.00 90.69 102 SER A C 1
ATOM 807 O O . SER A 1 102 ? 0.499 -4.051 -17.643 1.00 90.69 102 SER A O 1
ATOM 809 N N . PRO A 1 103 ? -1.321 -4.167 -16.321 1.00 88.56 103 PRO A N 1
ATOM 810 C CA . PRO A 1 103 ? -1.300 -5.619 -16.256 1.00 88.56 103 PRO A CA 1
ATOM 811 C C . PRO A 1 103 ? -1.613 -6.239 -17.628 1.00 88.56 103 PRO A C 1
ATOM 813 O O . PRO A 1 103 ? -2.446 -5.712 -18.370 1.00 88.56 103 PRO A O 1
ATOM 816 N N . PRO A 1 104 ? -1.046 -7.416 -17.944 1.00 86.75 104 PRO A N 1
ATOM 817 C CA . PRO A 1 104 ? -1.433 -8.156 -19.140 1.00 86.75 104 PRO A CA 1
ATOM 818 C C . PRO A 1 104 ? -2.924 -8.538 -19.082 1.00 86.75 104 PRO A C 1
ATOM 820 O O . PRO A 1 104 ? -3.489 -8.656 -17.989 1.00 86.75 104 PRO A O 1
ATOM 823 N N . PRO A 1 105 ? -3.605 -8.752 -20.219 1.00 85.50 105 PRO A N 1
ATOM 824 C CA . PRO A 1 105 ? -5.014 -9.128 -20.228 1.00 85.50 105 PRO A CA 1
ATOM 825 C C . PRO A 1 105 ? -5.262 -10.422 -19.437 1.00 85.50 105 PRO A C 1
ATOM 827 O O . PRO A 1 105 ? -4.468 -11.360 -19.445 1.00 85.50 105 PRO A O 1
ATOM 830 N N . ARG A 1 106 ? -6.418 -10.492 -18.765 1.00 78.75 106 ARG A N 1
ATOM 831 C CA . ARG A 1 106 ? -6.804 -11.582 -17.842 1.00 78.75 106 ARG A CA 1
ATOM 832 C C . ARG A 1 106 ? -6.845 -12.977 -18.505 1.00 78.75 106 ARG A C 1
ATOM 834 O O . ARG A 1 106 ? -6.923 -13.985 -17.809 1.00 78.75 106 ARG A O 1
ATOM 841 N N . GLY A 1 107 ? -6.840 -13.019 -19.840 1.00 66.44 107 GLY A N 1
ATOM 842 C CA . GLY A 1 107 ? -7.250 -14.143 -20.678 1.00 66.44 107 GLY A CA 1
ATOM 843 C C . GLY A 1 107 ? -6.144 -14.904 -21.403 1.00 66.44 107 GLY A C 1
ATOM 844 O O . GLY A 1 107 ? -6.456 -15.597 -22.365 1.00 66.44 107 GLY A O 1
ATOM 845 N N . GLU A 1 108 ? -4.884 -14.838 -20.982 1.00 54.69 108 GLU A N 1
ATOM 846 C CA . GLU A 1 108 ? -3.894 -15.773 -21.518 1.00 54.69 108 GLU A CA 1
ATOM 847 C C . GLU A 1 108 ? -3.832 -16.997 -20.619 1.00 54.69 108 GLU A C 1
ATOM 849 O O . GLU A 1 108 ? -3.293 -16.958 -19.523 1.00 54.69 108 GLU A O 1
ATOM 854 N N . ARG A 1 109 ? -4.402 -18.121 -21.043 1.00 51.34 109 ARG A N 1
ATOM 855 C CA . ARG A 1 109 ? -4.064 -19.428 -20.470 1.00 51.34 109 ARG A CA 1
ATOM 856 C C . ARG A 1 109 ? -2.632 -19.731 -20.911 1.00 51.34 109 ARG A C 1
ATOM 858 O O . ARG A 1 109 ? -2.395 -19.878 -22.106 1.00 51.34 109 ARG A O 1
ATOM 865 N N . LEU A 1 110 ? -1.667 -19.783 -19.988 1.00 51.16 110 LEU A N 1
ATOM 866 C CA . LEU A 1 110 ? -0.362 -20.359 -20.316 1.00 51.16 110 LEU A CA 1
ATOM 867 C C . LEU A 1 110 ? -0.616 -21.867 -20.465 1.00 51.16 110 LEU A C 1
ATOM 869 O O . LEU A 1 110 ? -0.771 -22.552 -19.460 1.00 51.16 110 LEU A O 1
ATOM 873 N N . GLY A 1 111 ? -0.763 -22.356 -21.698 1.00 53.66 111 GLY A N 1
ATOM 874 C CA . GLY A 1 111 ? -0.726 -23.795 -21.981 1.00 53.66 111 GLY A CA 1
ATOM 875 C C . GLY A 1 111 ? -2.017 -24.487 -22.427 1.00 53.66 111 GLY A C 1
ATOM 876 O O . GLY A 1 111 ? -2.247 -25.603 -21.988 1.00 53.66 111 GLY A O 1
ATOM 877 N N . ASP A 1 112 ? -2.827 -23.903 -23.319 1.00 49.72 112 ASP A N 1
ATOM 878 C CA . ASP A 1 112 ? -3.982 -24.630 -23.898 1.00 49.72 112 ASP A CA 1
ATOM 879 C C . ASP A 1 112 ? -4.102 -24.495 -25.431 1.00 49.72 112 ASP A C 1
ATOM 881 O O . ASP A 1 112 ? -5.188 -24.410 -26.001 1.00 49.72 112 ASP A O 1
ATOM 885 N N . ARG A 1 113 ? -2.959 -24.422 -26.129 1.00 49.81 113 ARG A N 1
ATOM 886 C CA . ARG A 1 113 ? -2.881 -24.493 -27.602 1.00 49.81 113 ARG A CA 1
ATOM 887 C C . ARG A 1 113 ? -1.646 -25.272 -28.064 1.00 49.81 113 ARG A C 1
ATOM 889 O O . ARG A 1 113 ? -0.780 -24.724 -28.734 1.00 49.81 113 ARG A O 1
ATOM 896 N N . ALA A 1 114 ? -1.551 -26.547 -27.702 1.00 52.62 114 ALA A N 1
ATOM 897 C CA . ALA A 1 114 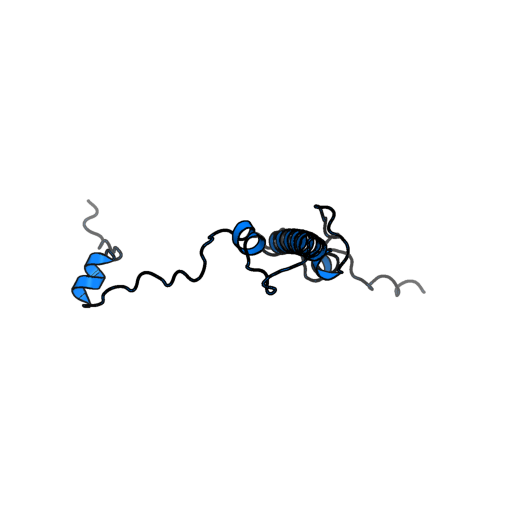? -0.625 -27.483 -28.346 1.00 52.62 114 ALA A CA 1
ATOM 898 C C . ALA A 1 114 ? -1.132 -28.920 -28.174 1.00 52.62 114 ALA A C 1
ATOM 900 O O . ALA A 1 114 ? -0.604 -29.682 -27.372 1.00 52.62 114 ALA A O 1
ATOM 901 N N . GLY A 1 115 ? -2.200 -29.279 -28.884 1.00 51.12 115 GLY A N 1
ATOM 902 C CA . GLY A 1 115 ? -2.719 -30.642 -28.818 1.00 51.12 115 GLY A CA 1
ATOM 903 C C . GLY A 1 115 ? -4.033 -30.872 -29.545 1.00 51.12 115 GLY A C 1
ATOM 904 O O . GLY A 1 115 ? -4.839 -31.637 -29.046 1.00 51.12 115 GLY A O 1
ATOM 905 N N . ASP A 1 116 ? -4.281 -30.209 -30.678 1.00 52.78 116 ASP A N 1
ATOM 906 C CA . ASP A 1 116 ? -5.362 -30.649 -31.566 1.00 52.78 116 ASP A CA 1
ATOM 907 C C . ASP A 1 116 ? -5.090 -30.234 -33.017 1.00 52.78 116 ASP A C 1
ATOM 909 O O . ASP A 1 116 ? -5.568 -29.209 -33.509 1.00 52.78 116 ASP A O 1
ATOM 913 N N . ARG A 1 117 ? -4.207 -30.992 -33.681 1.00 51.62 117 ARG A N 1
ATOM 914 C CA . ARG A 1 117 ? -4.231 -31.171 -35.141 1.00 51.62 117 ARG A CA 1
ATOM 915 C C . ARG A 1 117 ? -3.342 -32.345 -35.566 1.00 51.62 117 ARG A C 1
ATOM 917 O O . ARG A 1 117 ? -2.176 -32.156 -35.895 1.00 51.62 117 ARG A O 1
ATOM 924 N N . ALA A 1 118 ? -3.907 -33.545 -35.564 1.00 45.62 118 ALA A N 1
ATOM 925 C CA . ALA A 1 118 ? -3.485 -34.644 -36.432 1.00 45.62 118 ALA A CA 1
ATOM 926 C C . ALA A 1 118 ? -4.651 -35.636 -36.545 1.00 45.62 118 ALA A C 1
ATOM 928 O O . ALA A 1 118 ? -4.784 -36.552 -35.736 1.00 45.62 118 ALA A O 1
ATOM 929 N N . GLY A 1 119 ? -5.522 -35.373 -37.517 1.00 46.44 119 GLY A N 1
ATOM 930 C CA . GLY A 1 119 ? -6.363 -36.370 -38.172 1.00 46.44 119 GLY A CA 1
ATOM 931 C C . GLY A 1 119 ? -5.865 -36.540 -39.598 1.00 46.44 119 GLY A C 1
ATOM 932 O O . GLY A 1 119 ? -5.269 -35.560 -40.110 1.00 46.44 119 GLY A O 1
#

Organism: NCBI:txid156174

Secondary structure (DSSP, 8-state):
---------PPPHHHHHHHHT----------S--SHHHHHHTPPPSSSS--HHHHHHHHHHHHHHHHHHHHH--SSTTTSPPHHHHTTSHHHH-----S---PPPTT--TT-SSS----

Sequence (119 aa):
GVDGAPQWALKPEAQYAAEQGVALCRNKQYFKYATLPELITHHPSAKASPSEVEIVEERERRAALLHFCEGLLQLTPADRWTPRQALHHPFITGDPFEGSFSPP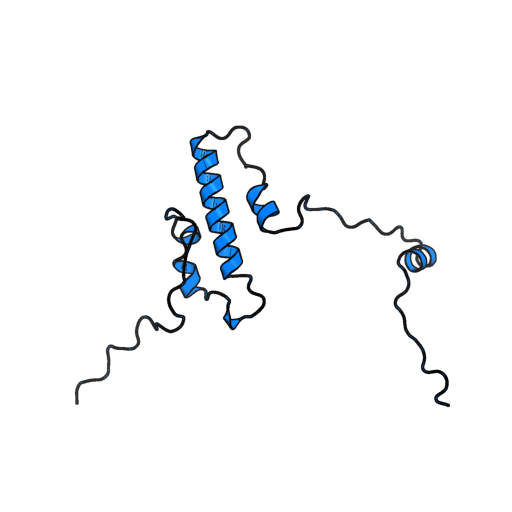PRGERLGDRAGDRAG

InterPro domains:
  IPR011009 Protein kinase-like domain superfamily [SSF56112] (61-106)